Protein AF-A0A7K1K0D9-F1 (afdb_monomer_lite)

Sequence (128 aa):
MAPLPDLNKDTLYLEGQVAAQVATRFKAAATQLEDELRQTVIKYKTNLGIGPYDEGTSWNTAVDQVVRTDAKASVLKVVETCMRRLNEFAAQADNAQKSFNELEDANKERIRKSAQGVDPSKSFPSYQ

Secondary structure (DSSP, 8-state):
-PPPPP--STT----TTHHHHHHHHHHHHHHHIIIIIIHHHHH-----S-TTSHHHHHHHHHHHIIIII-TTT-HHHHHHHHHHHHHHHHHHHHHHHHHHHHHHHHHHHHHHHHHHT--GGGSS----

pLDDT: mean 76.58, std 15.1, range [36.28, 93.25]

Foldseek 3Di:
DDDDPDQDPVPNPPPPCVLLVLLVVLLVVLVCLVPPPLVCLVPDFDQPVPPPDPVRVVVRVVVNCQQPNVCPHHVNNVSVVSSVVSNVSSVVSVVVSVVSVVVVVVVVVVVVVVVVPDDVVPVDDPDD

Structure (mmCIF, N/CA/C/O backbone):
data_AF-A0A7K1K0D9-F1
#
_entry.id   AF-A0A7K1K0D9-F1
#
loop_
_atom_site.group_PDB
_atom_site.id
_atom_site.type_symbol
_atom_site.label_atom_id
_atom_site.label_alt_id
_atom_site.label_comp_id
_atom_site.label_asym_id
_atom_site.label_entity_id
_atom_site.label_seq_id
_atom_site.pdbx_PDB_ins_code
_atom_site.Cartn_x
_atom_site.Cartn_y
_atom_site.Cartn_z
_atom_site.occupancy
_atom_site.B_iso_or_equiv
_atom_site.auth_seq_id
_atom_site.auth_comp_id
_atom_site.auth_asym_id
_atom_site.auth_atom_id
_atom_site.pdbx_PDB_model_num
ATOM 1 N N . MET A 1 1 ? -7.871 16.849 -15.528 1.00 36.41 1 MET A N 1
ATOM 2 C CA . MET A 1 1 ? -7.101 15.597 -15.371 1.00 36.41 1 MET A CA 1
ATOM 3 C C . MET A 1 1 ? -7.142 14.902 -16.724 1.00 36.41 1 MET A C 1
ATOM 5 O O . MET A 1 1 ? -8.237 14.596 -17.174 1.00 36.41 1 MET A O 1
ATOM 9 N N . ALA A 1 2 ? -6.020 14.815 -17.441 1.00 36.28 2 ALA A N 1
ATOM 10 C CA . ALA A 1 2 ? -6.007 14.227 -18.784 1.00 36.28 2 ALA A CA 1
ATOM 11 C C . ALA A 1 2 ? -6.180 12.694 -18.702 1.00 36.28 2 ALA A C 1
ATOM 13 O O . ALA A 1 2 ? -5.640 12.095 -17.763 1.00 36.28 2 ALA A O 1
ATOM 14 N N . PRO A 1 3 ? -6.932 12.067 -19.625 1.00 40.78 3 PRO A N 1
ATOM 15 C CA . PRO A 1 3 ? -7.078 10.615 -19.671 1.00 40.78 3 PRO A CA 1
ATOM 16 C C . PRO A 1 3 ? -5.727 9.957 -19.979 1.00 40.78 3 PRO A C 1
ATOM 18 O O . PRO A 1 3 ? -4.940 10.481 -20.766 1.00 40.78 3 PRO A O 1
ATOM 21 N N . LEU A 1 4 ? -5.442 8.835 -19.313 1.00 48.25 4 LEU A N 1
ATOM 22 C CA . LEU A 1 4 ? -4.260 8.025 -19.611 1.00 48.25 4 LEU A CA 1
ATOM 23 C C . LEU A 1 4 ? -4.445 7.388 -21.000 1.00 48.25 4 LEU A C 1
ATOM 25 O O . LEU A 1 4 ? -5.547 6.911 -21.270 1.00 48.25 4 LEU A O 1
ATOM 29 N N . PRO A 1 5 ? -3.420 7.377 -21.868 1.00 55.00 5 PRO A N 1
ATOM 30 C CA . PRO A 1 5 ? -3.510 6.697 -23.155 1.00 55.00 5 PRO A CA 1
ATOM 31 C C . PRO A 1 5 ? -3.757 5.195 -22.942 1.00 55.00 5 PRO A C 1
ATOM 33 O O . PRO A 1 5 ? -3.143 4.574 -22.070 1.00 55.00 5 PRO A O 1
ATOM 36 N N . ASP A 1 6 ? -4.693 4.635 -23.711 1.00 49.59 6 ASP A N 1
ATOM 37 C CA . ASP A 1 6 ? -5.092 3.228 -23.641 1.00 49.59 6 ASP A CA 1
ATOM 38 C C . ASP A 1 6 ? -3.886 2.296 -23.859 1.00 49.59 6 ASP A C 1
ATOM 40 O O . ASP A 1 6 ? -3.182 2.380 -24.868 1.00 49.59 6 ASP A O 1
ATOM 44 N N . LEU A 1 7 ? -3.655 1.373 -22.916 1.00 48.53 7 LEU A N 1
ATOM 45 C CA . LEU A 1 7 ? -2.643 0.320 -23.042 1.00 48.53 7 LEU A CA 1
ATOM 46 C C . LEU A 1 7 ? -3.073 -0.692 -24.122 1.00 48.53 7 LEU A C 1
ATOM 48 O O . LEU A 1 7 ? -3.868 -1.598 -23.858 1.00 48.53 7 LEU A O 1
ATOM 52 N N . ASN A 1 8 ? -2.523 -0.580 -25.333 1.00 44.62 8 ASN A N 1
ATOM 53 C CA . ASN A 1 8 ? -2.657 -1.607 -26.367 1.00 44.62 8 ASN A CA 1
ATOM 54 C C . ASN A 1 8 ? -1.600 -2.713 -26.177 1.00 44.62 8 ASN A C 1
ATOM 56 O O . ASN A 1 8 ? -0.402 -2.447 -26.115 1.00 44.62 8 ASN A O 1
ATOM 60 N N . LYS A 1 9 ? -2.061 -3.963 -26.102 1.00 43.25 9 LYS A N 1
ATOM 61 C CA . LYS A 1 9 ? -1.278 -5.174 -25.791 1.00 43.25 9 LYS A CA 1
ATOM 62 C C . LYS A 1 9 ? -0.345 -5.587 -26.934 1.00 43.25 9 LYS A C 1
ATOM 64 O O . LYS A 1 9 ? 0.726 -6.123 -26.671 1.00 43.25 9 LYS A O 1
ATOM 69 N N . ASP A 1 10 ? -0.743 -5.308 -28.175 1.00 42.78 10 ASP A N 1
ATOM 70 C CA . ASP A 1 10 ? -0.023 -5.717 -29.393 1.00 42.78 10 ASP A CA 1
ATOM 71 C C . ASP A 1 10 ? 1.037 -4.685 -29.827 1.00 42.78 10 ASP A C 1
ATOM 73 O O . ASP A 1 10 ? 1.908 -4.963 -30.648 1.00 42.78 10 ASP A O 1
ATOM 77 N N . THR A 1 11 ? 0.998 -3.496 -29.221 1.00 44.75 11 THR A N 1
ATOM 78 C CA . THR A 1 11 ? 1.977 -2.412 -29.361 1.00 44.75 11 THR A CA 1
ATOM 79 C C . THR A 1 11 ? 2.298 -1.861 -27.978 1.00 44.75 11 THR A C 1
ATOM 81 O O . THR A 1 11 ? 2.099 -0.673 -27.721 1.00 44.75 11 THR A O 1
ATOM 84 N N . LEU A 1 12 ? 2.742 -2.724 -27.058 1.00 47.41 12 LEU A N 1
ATOM 85 C CA . LEU A 1 12 ? 3.104 -2.323 -25.698 1.00 47.41 12 LEU A CA 1
ATOM 86 C C . LEU A 1 12 ? 4.438 -1.550 -25.707 1.00 47.41 12 LEU A C 1
ATOM 88 O O . LEU A 1 12 ? 5.450 -1.980 -25.159 1.00 47.41 12 LEU A O 1
ATOM 92 N N . TYR A 1 13 ? 4.454 -0.410 -26.390 1.00 49.41 13 TYR A N 1
ATOM 93 C CA . TYR A 1 13 ? 5.475 0.601 -26.218 1.00 49.41 13 TYR A CA 1
ATOM 94 C C . TYR A 1 13 ? 5.105 1.339 -24.934 1.00 49.41 13 TYR A C 1
ATOM 96 O O . TYR A 1 13 ? 4.116 2.070 -24.892 1.00 49.41 13 TYR A O 1
ATOM 104 N N . LEU A 1 14 ? 5.851 1.097 -23.855 1.00 52.94 14 LEU A N 1
ATOM 105 C CA . LEU A 1 14 ? 5.788 1.970 -22.689 1.00 52.94 14 LEU A CA 1
ATOM 106 C C . LEU A 1 14 ? 6.309 3.328 -23.150 1.00 52.94 14 LEU A C 1
ATOM 108 O O . LEU A 1 14 ? 7.508 3.534 -23.312 1.00 52.94 14 LEU A O 1
ATOM 112 N N . GLU A 1 15 ? 5.387 4.234 -23.455 1.00 53.75 15 GLU A N 1
ATOM 113 C CA . GLU A 1 15 ? 5.729 5.576 -23.896 1.00 53.75 15 GLU A CA 1
ATOM 114 C C . GLU A 1 15 ? 6.418 6.312 -22.734 1.00 53.75 15 GLU A C 1
ATOM 116 O O . GLU A 1 15 ? 5.787 6.777 -21.787 1.00 53.75 15 GLU A O 1
ATOM 121 N N . GLY A 1 16 ? 7.750 6.355 -22.748 1.00 62.25 16 GLY A N 1
ATOM 122 C CA . GLY A 1 16 ? 8.538 7.047 -21.730 1.00 62.25 16 GLY A CA 1
ATOM 123 C C . GLY A 1 16 ? 8.368 6.482 -20.310 1.00 62.25 16 GLY A C 1
ATOM 124 O O . GLY A 1 16 ? 8.513 5.286 -20.072 1.00 62.25 16 GLY A O 1
ATOM 125 N N . GLN A 1 17 ? 8.114 7.366 -19.337 1.00 69.56 17 GLN A N 1
ATOM 126 C CA . GLN A 1 17 ? 8.093 7.050 -17.898 1.00 69.56 17 GLN A CA 1
ATOM 127 C C . GLN A 1 17 ? 6.701 6.673 -17.352 1.00 69.56 17 GLN A C 1
ATOM 129 O O . GLN A 1 17 ? 6.409 6.893 -16.175 1.00 69.56 17 GLN A O 1
ATOM 134 N N . VAL A 1 18 ? 5.804 6.145 -18.190 1.00 75.62 18 VAL A N 1
ATOM 135 C CA . VAL A 1 18 ? 4.411 5.853 -17.795 1.00 75.62 18 VAL A CA 1
ATOM 136 C C . VAL A 1 18 ? 4.328 4.837 -16.651 1.00 75.62 18 VAL A C 1
ATOM 138 O O . VAL A 1 18 ? 3.557 5.051 -15.715 1.00 75.62 18 VAL A O 1
ATOM 141 N N . ALA A 1 19 ? 5.143 3.776 -16.651 1.00 74.56 19 ALA A N 1
ATOM 142 C CA . ALA A 1 19 ? 5.132 2.808 -15.551 1.00 74.56 19 ALA A CA 1
ATOM 143 C C . ALA A 1 19 ? 5.680 3.417 -14.247 1.00 74.56 19 ALA A C 1
ATOM 145 O O . ALA A 1 19 ? 5.118 3.173 -13.179 1.00 74.56 19 ALA A O 1
ATOM 146 N N . ALA A 1 20 ? 6.675 4.308 -14.325 1.00 76.50 20 ALA A N 1
ATOM 147 C CA . ALA A 1 20 ? 7.115 5.082 -13.161 1.00 76.50 20 ALA A CA 1
ATOM 148 C C . ALA A 1 20 ? 6.007 6.008 -12.623 1.00 76.50 20 ALA A C 1
ATOM 150 O O . ALA A 1 20 ? 5.796 6.079 -11.414 1.00 76.50 20 ALA A O 1
ATOM 151 N N . GLN A 1 21 ? 5.235 6.668 -13.495 1.00 80.75 21 GLN A N 1
ATOM 152 C CA . GLN A 1 21 ? 4.098 7.495 -13.065 1.00 80.75 21 GLN A CA 1
ATOM 153 C C . GLN A 1 21 ? 3.015 6.666 -12.363 1.00 80.75 21 GLN A C 1
ATOM 155 O O . GLN A 1 21 ? 2.444 7.108 -11.363 1.00 80.75 21 GLN A O 1
ATOM 160 N N . VAL A 1 22 ? 2.733 5.461 -12.863 1.00 79.38 22 VAL A N 1
ATOM 161 C CA . VAL A 1 22 ? 1.809 4.516 -12.220 1.00 79.38 22 VAL A CA 1
ATOM 162 C C . VAL A 1 22 ? 2.331 4.109 -10.840 1.00 79.38 22 VAL A C 1
ATOM 164 O O . VAL A 1 22 ? 1.573 4.159 -9.868 1.00 79.38 22 VAL A O 1
ATOM 167 N N . ALA A 1 23 ? 3.626 3.802 -10.717 1.00 81.81 23 ALA A N 1
ATOM 168 C CA . ALA A 1 23 ? 4.249 3.503 -9.430 1.00 81.81 23 ALA A CA 1
ATOM 169 C C . ALA A 1 23 ? 4.129 4.673 -8.440 1.00 81.81 23 ALA A C 1
ATOM 171 O O . ALA A 1 23 ? 3.746 4.471 -7.285 1.00 81.81 23 ALA A O 1
ATOM 172 N N . THR A 1 24 ? 4.377 5.910 -8.887 1.00 83.25 24 THR A N 1
ATOM 173 C CA . THR A 1 24 ? 4.192 7.121 -8.072 1.00 83.25 24 THR A CA 1
ATOM 174 C C . THR A 1 24 ? 2.752 7.263 -7.585 1.00 83.25 24 THR A C 1
ATOM 176 O O . THR 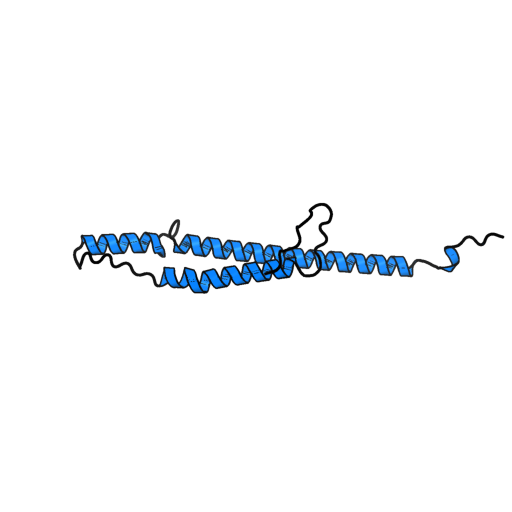A 1 24 ? 2.536 7.560 -6.410 1.00 83.25 24 THR A O 1
ATOM 179 N N . ARG A 1 25 ? 1.757 7.020 -8.447 1.00 84.25 25 ARG A N 1
ATOM 180 C CA . ARG A 1 25 ? 0.338 7.104 -8.063 1.00 84.25 25 ARG A CA 1
ATOM 181 C C . ARG A 1 25 ? -0.047 6.045 -7.036 1.00 84.25 25 ARG A C 1
ATOM 183 O O . ARG A 1 25 ? -0.758 6.368 -6.089 1.00 84.25 25 ARG A O 1
ATOM 190 N N . PHE A 1 26 ? 0.441 4.814 -7.181 1.00 84.88 26 PHE A N 1
ATOM 191 C CA . PHE A 1 26 ? 0.197 3.766 -6.188 1.00 84.88 26 PHE A CA 1
ATOM 192 C C . PHE A 1 26 ? 0.831 4.091 -4.832 1.00 84.88 26 PHE A C 1
ATOM 194 O O . PHE A 1 26 ? 0.173 3.919 -3.807 1.00 84.88 26 PHE A O 1
ATOM 201 N N . LYS A 1 27 ? 2.056 4.634 -4.819 1.00 87.31 27 LYS A N 1
ATOM 202 C CA . LYS A 1 27 ? 2.712 5.107 -3.587 1.00 87.31 27 LYS A CA 1
ATOM 203 C C . LYS A 1 27 ? 1.921 6.236 -2.929 1.00 87.31 27 LYS A C 1
ATOM 205 O O . LYS A 1 27 ? 1.634 6.157 -1.743 1.00 87.31 27 LYS A O 1
ATOM 210 N N . ALA A 1 28 ? 1.504 7.240 -3.703 1.00 86.75 28 ALA A N 1
ATOM 211 C CA . ALA A 1 28 ? 0.702 8.351 -3.191 1.00 86.75 28 ALA A CA 1
ATOM 212 C C . ALA A 1 28 ? -0.636 7.876 -2.599 1.00 86.75 28 ALA A C 1
ATOM 214 O O . ALA A 1 28 ? -1.020 8.314 -1.518 1.00 86.75 28 ALA A O 1
ATOM 215 N N . ALA A 1 29 ? -1.315 6.934 -3.263 1.00 85.19 29 ALA A N 1
ATOM 216 C CA . ALA A 1 29 ? -2.543 6.336 -2.747 1.00 85.19 29 ALA A CA 1
ATOM 217 C C . ALA A 1 29 ? -2.309 5.548 -1.444 1.00 85.19 29 ALA A C 1
ATOM 219 O O . ALA A 1 29 ? -3.130 5.620 -0.531 1.00 85.19 29 ALA A O 1
ATOM 220 N N . ALA A 1 30 ? -1.191 4.820 -1.334 1.00 86.88 30 ALA A N 1
ATOM 221 C CA . ALA A 1 30 ? -0.825 4.116 -0.107 1.00 86.88 30 ALA A CA 1
ATOM 222 C C . ALA A 1 30 ? -0.566 5.092 1.055 1.00 86.88 30 ALA A C 1
ATOM 224 O O . ALA A 1 30 ? -1.066 4.857 2.153 1.00 86.88 30 ALA A O 1
ATOM 225 N N . THR A 1 31 ? 0.135 6.203 0.801 1.00 88.50 31 THR A N 1
ATOM 226 C CA . THR A 1 31 ? 0.355 7.274 1.788 1.00 88.50 31 THR A CA 1
ATOM 227 C C . THR A 1 31 ? -0.956 7.929 2.213 1.00 88.50 31 THR A C 1
ATOM 229 O O . THR A 1 31 ? -1.192 8.101 3.402 1.00 88.50 31 THR A O 1
ATOM 232 N N . GLN A 1 32 ? -1.860 8.227 1.278 1.00 87.75 32 GLN A N 1
ATOM 233 C CA . GLN A 1 32 ? -3.156 8.814 1.626 1.00 87.75 32 GLN A CA 1
ATOM 234 C C . GLN A 1 32 ? -4.000 7.872 2.502 1.00 87.75 32 GLN A C 1
ATOM 236 O O . GLN A 1 32 ? -4.609 8.300 3.481 1.00 87.75 32 GLN A O 1
ATOM 241 N N . LEU A 1 33 ? -4.002 6.570 2.192 1.00 85.06 33 LEU A N 1
ATOM 242 C CA . LEU A 1 33 ? -4.648 5.556 3.033 1.00 85.06 33 LEU A CA 1
ATOM 243 C C . LEU A 1 33 ? -4.032 5.476 4.433 1.00 85.06 33 LEU A C 1
ATOM 245 O O . LEU A 1 33 ? -4.757 5.236 5.401 1.00 85.06 33 LEU A O 1
ATOM 249 N N . GLU A 1 34 ? -2.720 5.674 4.545 1.00 87.69 34 GLU A N 1
ATOM 250 C CA . GLU A 1 34 ? -2.028 5.739 5.828 1.00 87.69 34 GLU A CA 1
ATOM 251 C C . GLU A 1 34 ? -2.454 6.966 6.639 1.00 87.69 34 GLU A C 1
ATOM 253 O O . GLU A 1 34 ? -2.919 6.823 7.774 1.00 87.69 34 GLU A O 1
ATOM 258 N N . ASP A 1 35 ? -2.330 8.152 6.051 1.00 86.56 35 ASP A N 1
ATOM 259 C CA . ASP A 1 35 ? -2.498 9.426 6.748 1.00 86.56 35 ASP A CA 1
ATOM 260 C C . ASP A 1 35 ? -3.957 9.707 7.107 1.00 86.56 35 ASP A C 1
ATOM 262 O O . ASP A 1 35 ? -4.252 10.164 8.215 1.00 86.56 35 ASP A O 1
ATOM 266 N N . GLU A 1 36 ? -4.885 9.407 6.197 1.00 86.69 36 GLU A N 1
ATOM 267 C CA . GLU A 1 36 ? -6.300 9.711 6.396 1.00 86.69 36 GLU A CA 1
ATOM 268 C C . GLU A 1 36 ? -7.012 8.564 7.110 1.00 86.69 36 GLU A C 1
ATOM 270 O O . GLU A 1 36 ? -7.590 8.740 8.188 1.00 86.69 36 GLU A O 1
ATOM 275 N N . LEU A 1 37 ? -6.976 7.366 6.528 1.00 85.81 37 LEU A N 1
ATOM 276 C CA . LEU A 1 37 ? -7.868 6.292 6.951 1.00 85.81 37 LEU A CA 1
ATOM 277 C C . LEU A 1 37 ? -7.286 5.485 8.110 1.00 85.81 37 LEU A C 1
ATOM 279 O O . LEU A 1 37 ? -7.965 5.285 9.120 1.00 85.81 37 LEU A O 1
ATOM 283 N N . ARG A 1 38 ? -6.023 5.057 8.016 1.00 88.81 38 ARG A N 1
ATOM 284 C CA . ARG A 1 38 ? -5.391 4.253 9.071 1.00 88.81 38 ARG A CA 1
ATOM 285 C C . ARG A 1 38 ? -5.292 5.034 10.380 1.00 88.81 38 ARG A C 1
ATOM 287 O O . ARG A 1 38 ? -5.662 4.501 11.427 1.00 88.81 38 ARG A O 1
ATOM 294 N N . GLN A 1 39 ? -4.861 6.296 10.337 1.00 88.50 39 GLN A N 1
ATOM 295 C CA . GLN A 1 39 ? -4.798 7.135 11.541 1.00 88.50 39 GLN A CA 1
ATOM 296 C C . GLN A 1 39 ? -6.177 7.376 12.163 1.00 88.50 39 GLN A C 1
ATOM 298 O O . GLN A 1 39 ? -6.302 7.352 13.390 1.00 88.50 39 GLN A O 1
ATOM 303 N N . THR A 1 40 ? -7.215 7.570 11.347 1.00 87.44 40 THR A N 1
ATOM 304 C CA . THR A 1 40 ? -8.590 7.736 11.842 1.00 87.44 40 THR A CA 1
ATOM 305 C C . THR A 1 40 ? -9.083 6.471 12.539 1.00 87.44 40 THR A C 1
ATOM 307 O O . THR A 1 40 ? -9.587 6.546 13.659 1.00 87.44 40 THR A O 1
ATOM 310 N N . VAL A 1 41 ? -8.876 5.303 11.926 1.00 86.88 41 VAL A N 1
ATOM 311 C CA . VAL A 1 41 ? -9.280 4.008 12.494 1.00 86.88 41 VAL A CA 1
ATOM 312 C C . VAL A 1 41 ? -8.528 3.711 13.794 1.00 86.88 41 VAL A C 1
ATOM 314 O O . VAL A 1 41 ? -9.142 3.281 14.767 1.00 86.88 41 VAL A O 1
ATOM 317 N N . ILE A 1 42 ? -7.224 4.000 13.869 1.00 86.88 42 ILE A N 1
ATOM 318 C CA . ILE A 1 42 ? -6.439 3.832 15.105 1.00 86.88 42 ILE A CA 1
ATOM 319 C C . ILE A 1 42 ? -6.956 4.744 16.221 1.00 86.88 42 ILE A C 1
ATOM 321 O O . ILE A 1 42 ? -7.004 4.333 17.379 1.00 86.88 42 ILE A O 1
ATOM 325 N N . LYS A 1 43 ? -7.348 5.980 15.904 1.00 87.44 43 LYS A N 1
ATOM 326 C CA . LYS A 1 43 ? -7.850 6.946 16.894 1.00 87.44 43 LYS A CA 1
ATOM 327 C C . LYS A 1 43 ? -9.325 6.745 17.243 1.00 87.44 43 LYS A C 1
ATOM 329 O O . LYS A 1 43 ? -9.799 7.385 18.183 1.00 87.44 43 LYS A O 1
ATOM 334 N N . TYR A 1 44 ? -10.034 5.882 16.517 1.00 84.31 44 TYR A N 1
ATOM 335 C CA . TYR A 1 44 ? -11.440 5.605 16.760 1.00 84.31 44 TYR A CA 1
ATOM 336 C C . TYR A 1 44 ? -11.644 5.099 18.190 1.00 84.31 44 TYR A C 1
ATOM 338 O O . TYR A 1 44 ? -10.956 4.189 18.652 1.00 84.31 44 TYR A O 1
ATOM 346 N N . LYS A 1 45 ? -12.589 5.724 18.891 1.00 80.50 45 LYS A N 1
ATOM 347 C CA . LYS A 1 45 ? -13.054 5.306 20.210 1.00 80.50 45 LYS A CA 1
ATOM 348 C C . LYS A 1 45 ? -14.565 5.199 20.161 1.00 80.50 45 LYS A C 1
ATOM 350 O O . LYS A 1 45 ? -15.241 6.179 19.850 1.00 80.50 45 LYS A O 1
ATOM 355 N N . THR A 1 46 ? -15.083 4.030 20.503 1.00 82.50 46 THR A N 1
ATOM 356 C CA . THR A 1 46 ? -16.524 3.827 20.600 1.00 82.50 46 THR A CA 1
ATOM 357 C C . THR A 1 46 ? -17.034 4.358 21.931 1.00 82.50 46 THR A C 1
ATOM 359 O O . THR A 1 46 ? -16.543 3.975 22.992 1.00 82.50 46 THR A O 1
ATOM 362 N N . ASN A 1 47 ? -18.051 5.213 21.873 1.00 83.25 47 ASN A N 1
ATOM 363 C CA . ASN A 1 47 ? -18.912 5.504 23.007 1.00 83.25 47 ASN A CA 1
ATOM 364 C C . ASN A 1 47 ? -20.360 5.548 22.519 1.00 83.25 47 ASN A C 1
ATOM 366 O O . ASN A 1 47 ? -20.793 6.538 21.934 1.00 83.25 47 ASN A O 1
ATOM 370 N N . LEU A 1 48 ? -21.102 4.472 22.760 1.00 82.00 48 LEU A N 1
ATOM 371 C CA . LEU A 1 48 ? -22.500 4.343 22.349 1.00 82.00 48 LEU A CA 1
ATOM 372 C C . LEU A 1 48 ? -23.477 5.142 23.231 1.00 82.00 48 LEU A C 1
ATOM 374 O O . LEU A 1 48 ? -24.681 5.079 23.010 1.00 82.00 48 LEU A O 1
ATOM 378 N N . GLY A 1 49 ? -22.995 5.874 24.243 1.00 79.38 49 GLY A N 1
ATOM 379 C CA . GLY A 1 49 ? -23.852 6.686 25.116 1.00 79.38 49 GLY A CA 1
ATOM 380 C C . GLY A 1 49 ? -24.706 5.870 26.092 1.00 79.38 49 GLY A C 1
ATOM 381 O O . GLY A 1 49 ? -25.570 6.428 26.758 1.00 79.38 49 GLY A O 1
ATOM 382 N N . ILE A 1 50 ? -24.436 4.567 26.220 1.00 77.25 50 ILE A N 1
ATOM 383 C CA . ILE A 1 50 ? -25.177 3.627 27.078 1.00 77.25 50 ILE A CA 1
ATOM 384 C C . ILE A 1 50 ? -24.808 3.810 28.572 1.00 77.25 50 ILE A C 1
ATOM 386 O O . ILE A 1 50 ? -25.319 3.121 29.441 1.00 77.25 50 ILE A O 1
ATOM 390 N N . GLY A 1 51 ? -23.974 4.797 28.916 1.00 69.38 51 GLY A N 1
ATOM 391 C CA . GLY A 1 51 ? -23.541 5.042 30.295 1.00 69.38 51 GLY A CA 1
ATOM 392 C C . GLY A 1 51 ? -22.561 3.975 30.811 1.00 69.38 51 GLY A C 1
ATOM 393 O O . GLY A 1 51 ? -22.111 3.125 30.043 1.00 69.38 51 GLY A O 1
ATOM 394 N N . PRO A 1 52 ? -22.185 4.022 32.102 1.00 74.38 52 PRO A N 1
ATOM 395 C CA . PRO A 1 52 ? -21.169 3.142 32.686 1.00 74.38 52 PRO A CA 1
ATOM 396 C C . PRO A 1 52 ? -21.691 1.739 33.043 1.00 74.38 52 PRO A C 1
ATOM 398 O O . PRO A 1 52 ? -21.017 1.013 33.766 1.00 74.38 52 PRO A O 1
ATOM 401 N N . TYR A 1 53 ? -22.887 1.357 32.585 1.00 80.19 53 TYR A N 1
ATOM 402 C CA . TYR A 1 53 ? -23.424 0.019 32.830 1.00 80.19 53 TYR A CA 1
ATOM 403 C C . TYR A 1 53 ? -22.571 -1.049 32.126 1.00 80.19 53 TYR A C 1
ATOM 405 O O . TYR A 1 53 ? -21.990 -0.794 31.064 1.00 80.19 53 TYR A O 1
ATOM 413 N N . ASP A 1 54 ? -22.522 -2.256 32.694 1.00 81.75 54 ASP A N 1
ATOM 414 C CA . ASP A 1 54 ? -21.726 -3.379 32.170 1.00 81.75 54 ASP A CA 1
ATOM 415 C C . ASP A 1 54 ? -22.047 -3.681 30.699 1.00 81.75 54 ASP A C 1
ATOM 417 O O . ASP A 1 54 ? -21.149 -3.918 29.889 1.00 81.75 54 ASP A O 1
ATOM 421 N N . GLU A 1 55 ? -23.323 -3.580 30.322 1.00 82.75 55 GLU A N 1
ATOM 422 C CA . GLU A 1 55 ? -23.791 -3.736 28.943 1.00 82.75 55 GLU A CA 1
ATOM 423 C C . GLU A 1 55 ? -23.197 -2.672 28.009 1.00 82.75 55 GLU A C 1
ATOM 425 O O . GLU A 1 55 ? -22.727 -2.993 26.919 1.00 82.75 55 GLU A O 1
ATOM 430 N N . GLY A 1 56 ? -23.149 -1.408 28.440 1.00 83.00 56 GLY A N 1
ATOM 431 C CA . GLY A 1 56 ? -22.560 -0.318 27.661 1.00 83.00 56 GLY A CA 1
ATOM 432 C C . GLY A 1 56 ? -21.057 -0.493 27.454 1.00 83.00 56 GLY A C 1
ATOM 433 O O . GLY A 1 56 ? -20.546 -0.273 26.353 1.00 83.00 56 GLY A O 1
ATOM 434 N N . THR A 1 57 ? -20.352 -0.950 28.489 1.00 85.31 57 THR A N 1
ATOM 435 C CA . THR A 1 57 ? -18.921 -1.277 28.404 1.00 85.31 57 THR A CA 1
ATOM 436 C C . THR A 1 57 ? -18.682 -2.439 27.440 1.00 85.31 57 THR A C 1
ATOM 438 O O . THR A 1 57 ? -17.855 -2.318 26.536 1.00 85.31 57 THR A O 1
ATOM 441 N N . SER A 1 58 ? -19.461 -3.516 27.570 1.00 88.69 58 SER A N 1
ATOM 442 C CA . SER A 1 58 ? -19.442 -4.691 26.688 1.00 88.69 58 SER A CA 1
ATOM 443 C C . SER A 1 58 ? -19.605 -4.312 25.211 1.00 88.69 58 SER A C 1
ATOM 445 O O . SER A 1 58 ? -18.764 -4.668 24.379 1.00 88.69 58 SER A O 1
ATOM 447 N N . TRP A 1 59 ? -20.627 -3.517 24.880 1.00 88.56 59 TRP A N 1
ATOM 448 C CA . TRP A 1 59 ? -20.869 -3.097 23.500 1.00 88.56 59 TRP A CA 1
ATOM 449 C C . TRP A 1 59 ? -19.766 -2.186 22.957 1.00 88.56 59 TRP A C 1
ATOM 451 O O . TRP A 1 59 ? -19.318 -2.380 21.825 1.00 88.56 59 TRP A O 1
ATOM 461 N N . ASN A 1 60 ? -19.273 -1.231 23.752 1.00 88.19 60 ASN A N 1
ATOM 462 C CA . ASN A 1 60 ? -18.150 -0.384 23.342 1.00 88.19 60 ASN A CA 1
ATOM 463 C C . ASN A 1 60 ? -16.891 -1.218 23.047 1.00 88.19 60 ASN A C 1
ATOM 465 O O . ASN A 1 60 ? -16.217 -0.971 22.044 1.00 88.19 60 ASN A O 1
ATOM 469 N N . THR A 1 61 ? -16.604 -2.232 23.873 1.00 88.44 61 THR A N 1
ATOM 470 C CA . THR A 1 61 ? -15.499 -3.178 23.655 1.00 88.44 61 THR A CA 1
ATOM 471 C C . THR A 1 61 ? -15.696 -4.006 22.388 1.00 88.44 61 THR A C 1
ATOM 473 O O . THR A 1 61 ? -14.757 -4.133 21.604 1.00 88.44 61 THR A O 1
ATOM 476 N N . ALA A 1 62 ? -16.898 -4.536 22.146 1.00 88.38 62 ALA A N 1
ATOM 477 C CA . ALA A 1 62 ? -17.185 -5.325 20.949 1.00 88.38 62 ALA A CA 1
ATOM 478 C C . ALA A 1 62 ? -16.983 -4.509 19.660 1.00 88.38 62 ALA A C 1
ATOM 480 O O . ALA A 1 62 ? -16.380 -4.991 18.701 1.00 88.38 62 ALA A O 1
ATOM 481 N N . VAL A 1 63 ? -17.420 -3.246 19.644 1.00 88.38 63 VAL A N 1
ATOM 482 C CA . VAL A 1 63 ? -17.203 -2.363 18.487 1.00 88.38 63 VAL A CA 1
ATOM 483 C C . VAL A 1 63 ? -15.720 -2.029 18.316 1.00 88.38 63 VAL A C 1
ATOM 485 O O . VAL A 1 63 ? -15.218 -2.092 17.195 1.00 88.38 63 VAL A O 1
ATOM 488 N N . ASP A 1 64 ? -14.987 -1.729 19.395 1.00 88.25 64 ASP A N 1
ATOM 489 C CA . ASP A 1 64 ? -13.535 -1.492 19.300 1.00 88.25 64 ASP A CA 1
ATOM 490 C C . ASP A 1 64 ? -12.796 -2.717 18.731 1.00 88.25 64 ASP A C 1
ATOM 492 O O . ASP A 1 64 ? -11.903 -2.580 17.891 1.00 88.25 64 ASP A O 1
ATOM 496 N N . GLN A 1 65 ? -13.221 -3.928 19.107 1.00 87.00 65 GLN A N 1
ATOM 497 C CA . GLN A 1 65 ? -12.672 -5.162 18.551 1.00 87.00 65 GLN A CA 1
ATOM 498 C C . GLN A 1 65 ? -12.883 -5.269 17.038 1.00 87.00 65 GLN A C 1
ATOM 500 O O . GLN A 1 65 ? -11.918 -5.514 16.315 1.00 87.00 65 GLN A O 1
ATOM 505 N N . VAL A 1 66 ? -14.099 -5.025 16.543 1.00 88.00 66 VAL A N 1
ATOM 506 C CA . VAL A 1 66 ? -14.401 -5.083 15.100 1.00 88.00 66 VAL A CA 1
ATOM 507 C C . VAL A 1 66 ? -13.684 -3.974 14.321 1.00 88.00 66 VAL A C 1
ATOM 509 O O . VAL A 1 66 ? -13.281 -4.174 13.176 1.00 88.00 66 VAL A O 1
ATOM 512 N N . VAL A 1 67 ? -13.481 -2.799 14.915 1.00 88.19 67 VAL A N 1
ATOM 513 C CA . VAL A 1 67 ? -12.845 -1.680 14.204 1.00 88.19 67 VAL A CA 1
ATOM 514 C C . VAL A 1 67 ? -11.318 -1.809 14.186 1.00 88.19 67 VAL A C 1
ATOM 516 O O . VAL A 1 67 ? -10.701 -1.565 13.146 1.00 88.19 67 VAL A O 1
ATOM 519 N N . ARG A 1 68 ? -10.695 -2.225 15.294 1.00 87.44 68 ARG A N 1
ATOM 520 C CA . ARG A 1 68 ? -9.233 -2.138 15.480 1.00 87.44 68 ARG A CA 1
ATOM 521 C C . ARG A 1 68 ? -8.544 -3.454 15.817 1.00 87.44 68 ARG A C 1
ATOM 523 O O . ARG A 1 68 ? -7.433 -3.684 15.348 1.00 87.44 68 ARG A O 1
ATOM 530 N N . THR A 1 69 ? -9.146 -4.269 16.675 1.00 80.50 69 THR A N 1
ATOM 531 C CA . THR A 1 69 ? -8.383 -5.277 17.435 1.00 80.50 69 THR A CA 1
ATOM 532 C C . THR A 1 69 ? -8.470 -6.680 16.834 1.00 80.50 69 THR A C 1
ATOM 534 O O . THR A 1 69 ? -7.561 -7.486 17.030 1.00 80.50 69 THR A O 1
ATOM 537 N N . ASP A 1 70 ? -9.517 -6.986 16.063 1.00 81.25 70 ASP A N 1
ATOM 538 C CA . ASP A 1 70 ? -9.624 -8.262 15.356 1.00 81.25 70 ASP A CA 1
ATOM 539 C C . ASP A 1 70 ? -8.532 -8.370 14.276 1.00 81.25 70 ASP A C 1
ATOM 541 O O . ASP A 1 70 ? -8.577 -7.739 13.215 1.00 81.25 70 ASP A O 1
ATOM 545 N N . ALA A 1 71 ? -7.534 -9.210 14.546 1.00 71.50 71 ALA A N 1
ATOM 546 C CA . ALA A 1 71 ? -6.367 -9.392 13.690 1.00 71.50 71 ALA A CA 1
ATOM 547 C C . ALA A 1 71 ? -6.678 -10.021 12.318 1.00 71.50 71 ALA A C 1
ATOM 549 O O . ALA A 1 71 ? -5.820 -9.979 11.427 1.00 71.50 71 ALA A O 1
ATOM 550 N N . LYS A 1 72 ? -7.861 -10.626 12.140 1.00 77.94 72 LYS A N 1
ATOM 551 C CA . LYS A 1 72 ? -8.262 -11.305 10.899 1.00 77.94 72 LYS A CA 1
ATOM 552 C C . LYS A 1 72 ? -9.220 -10.475 10.056 1.00 77.94 72 LYS A C 1
ATOM 554 O O . LYS A 1 72 ? -9.117 -10.533 8.832 1.00 77.94 72 LYS A O 1
ATOM 559 N N . ALA A 1 73 ? -10.129 -9.736 10.687 1.00 78.25 73 ALA A N 1
ATOM 560 C CA . ALA A 1 73 ? -11.244 -9.106 9.979 1.00 78.25 73 ALA A CA 1
ATOM 561 C C . ALA A 1 73 ? -11.535 -7.656 10.388 1.00 78.25 73 ALA A C 1
ATOM 563 O O . ALA A 1 73 ? -12.513 -7.090 9.900 1.00 78.25 73 ALA A O 1
ATOM 564 N N . SER A 1 74 ? -10.714 -7.034 11.241 1.00 88.38 74 SER A N 1
ATOM 565 C CA . SER A 1 74 ? -10.971 -5.643 11.618 1.00 88.38 74 SER A CA 1
ATOM 566 C C . SER A 1 74 ? -10.873 -4.685 10.435 1.00 88.38 74 SER A C 1
ATOM 568 O O . SER A 1 74 ? -10.139 -4.919 9.467 1.00 88.38 74 SER A O 1
ATOM 570 N N . VAL A 1 75 ? -11.566 -3.550 10.548 1.00 88.69 75 VAL A N 1
ATOM 571 C CA . VAL A 1 75 ? -11.444 -2.442 9.588 1.00 88.69 75 VAL A CA 1
ATOM 572 C C . VAL A 1 75 ? -9.977 -2.039 9.430 1.00 88.69 75 VAL A C 1
ATOM 574 O O . VAL A 1 75 ? -9.495 -1.905 8.305 1.00 88.69 75 VAL A O 1
ATOM 577 N N . LEU A 1 76 ? -9.236 -1.937 10.539 1.00 89.69 76 LEU A N 1
ATOM 578 C CA . LEU A 1 76 ? -7.800 -1.657 10.513 1.00 89.69 76 LEU A CA 1
ATOM 579 C C . LEU A 1 76 ? -7.034 -2.676 9.661 1.00 89.69 76 LEU A C 1
ATOM 581 O O . LEU A 1 76 ? -6.223 -2.291 8.817 1.00 89.69 76 LEU A O 1
ATOM 585 N N . LYS A 1 77 ? -7.328 -3.970 9.819 1.00 90.00 77 LYS A N 1
ATOM 586 C CA . LYS A 1 77 ? -6.649 -5.022 9.059 1.00 90.00 77 LYS A CA 1
ATOM 587 C C . LYS A 1 77 ? -6.919 -4.942 7.558 1.00 90.00 77 LYS A C 1
ATOM 589 O O . LYS A 1 77 ? -6.020 -5.200 6.748 1.00 90.00 77 LYS A O 1
ATOM 594 N N . VAL A 1 78 ? -8.145 -4.589 7.177 1.00 91.12 78 VAL A N 1
ATOM 595 C CA . VAL A 1 78 ? -8.519 -4.378 5.772 1.00 91.12 78 VAL A CA 1
ATOM 596 C C . VAL A 1 78 ? -7.730 -3.208 5.184 1.00 91.12 78 VAL A C 1
ATOM 598 O O . VAL A 1 78 ? -7.140 -3.358 4.113 1.00 91.12 78 VAL A O 1
ATOM 601 N N . VAL A 1 79 ? -7.637 -2.086 5.906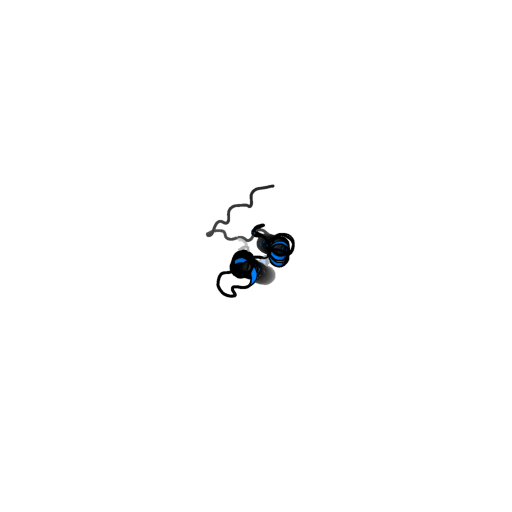 1.00 90.31 79 VAL A N 1
ATOM 602 C CA . VAL A 1 79 ? -6.849 -0.912 5.487 1.00 90.31 79 VAL A CA 1
ATOM 603 C C . VAL A 1 79 ? -5.379 -1.279 5.287 1.00 90.31 79 VAL A C 1
ATOM 605 O O . VAL A 1 79 ? -4.821 -1.015 4.222 1.00 90.31 79 VAL A O 1
ATOM 608 N N . GLU A 1 80 ? -4.770 -1.974 6.250 1.00 90.31 80 GLU A N 1
ATOM 609 C CA . GLU A 1 80 ? -3.379 -2.436 6.145 1.00 90.31 80 GLU A CA 1
ATOM 610 C C . GLU A 1 80 ? -3.165 -3.379 4.952 1.00 90.31 80 GLU A C 1
ATOM 612 O O . GLU A 1 80 ? -2.142 -3.318 4.265 1.00 90.31 80 GLU A O 1
ATOM 617 N N . THR A 1 81 ? -4.146 -4.235 4.658 1.00 91.69 81 THR A N 1
ATOM 618 C CA . THR A 1 81 ? -4.093 -5.140 3.503 1.00 91.69 81 THR A CA 1
ATOM 619 C C . THR A 1 81 ? -4.146 -4.376 2.182 1.00 91.69 81 THR A C 1
ATOM 621 O O . THR A 1 81 ? -3.387 -4.696 1.264 1.00 91.69 81 THR A O 1
ATOM 624 N N . CYS A 1 82 ? -5.007 -3.363 2.079 1.00 90.00 82 CYS A N 1
ATOM 625 C CA . CYS A 1 82 ? -5.083 -2.498 0.905 1.00 90.00 82 CYS A CA 1
ATOM 626 C C . CYS A 1 82 ? -3.779 -1.719 0.696 1.00 90.00 82 CYS A C 1
ATOM 628 O O . CYS A 1 82 ? -3.239 -1.735 -0.410 1.00 90.00 82 CYS A O 1
ATOM 630 N N . MET A 1 83 ? -3.226 -1.120 1.756 1.00 91.50 83 MET A N 1
ATOM 631 C CA . MET A 1 83 ? -1.939 -0.416 1.699 1.00 91.50 83 MET A CA 1
ATOM 632 C C . MET A 1 83 ? -0.812 -1.326 1.200 1.00 91.50 83 MET A C 1
ATOM 634 O O . MET A 1 83 ? -0.060 -0.950 0.300 1.00 91.50 83 MET A O 1
ATOM 638 N N . ARG A 1 84 ? -0.723 -2.554 1.728 1.00 92.62 84 ARG A N 1
ATOM 639 C CA . ARG A 1 84 ? 0.272 -3.537 1.277 1.00 92.62 84 ARG A CA 1
ATOM 640 C C . ARG A 1 84 ? 0.151 -3.824 -0.220 1.00 92.62 84 ARG A C 1
ATOM 642 O O . ARG A 1 84 ? 1.156 -3.779 -0.921 1.00 92.62 84 ARG A O 1
ATOM 649 N N . ARG A 1 85 ? -1.064 -4.080 -0.717 1.00 93.25 85 ARG A N 1
ATOM 650 C CA . ARG A 1 85 ? -1.298 -4.361 -2.145 1.00 93.25 85 ARG A CA 1
ATOM 651 C C . ARG A 1 85 ? -0.920 -3.183 -3.041 1.00 93.25 85 ARG A C 1
ATOM 653 O O . ARG A 1 85 ? -0.332 -3.391 -4.095 1.00 93.25 85 ARG A O 1
ATOM 660 N N . LEU A 1 86 ? -1.219 -1.952 -2.624 1.00 90.19 86 LEU A N 1
ATOM 661 C CA . LEU A 1 86 ? -0.825 -0.757 -3.377 1.00 90.19 86 LEU A CA 1
ATOM 662 C C . LEU A 1 86 ? 0.698 -0.630 -3.473 1.00 90.19 86 LEU A C 1
ATOM 664 O O . LEU A 1 86 ? 1.222 -0.370 -4.553 1.00 90.19 86 LEU A O 1
ATOM 668 N N . ASN A 1 87 ? 1.413 -0.890 -2.379 1.00 89.81 87 ASN A N 1
ATOM 669 C CA . ASN A 1 87 ? 2.875 -0.905 -2.388 1.00 89.81 87 ASN A CA 1
ATOM 670 C C . ASN A 1 87 ? 3.445 -2.033 -3.265 1.00 89.81 87 ASN A C 1
ATOM 672 O O . ASN A 1 87 ? 4.422 -1.815 -3.980 1.00 89.81 87 ASN A O 1
ATOM 676 N N . GLU A 1 88 ? 2.821 -3.214 -3.270 1.00 92.94 88 GLU A N 1
ATOM 677 C CA . GLU A 1 88 ? 3.187 -4.316 -4.172 1.00 92.94 88 GLU A CA 1
ATOM 678 C C . GLU A 1 88 ? 3.011 -3.921 -5.647 1.00 92.94 88 GLU A C 1
ATOM 680 O O . GLU A 1 88 ? 3.917 -4.140 -6.452 1.00 92.94 88 GLU A O 1
ATOM 685 N N . PHE A 1 89 ? 1.894 -3.283 -6.005 1.00 87.56 89 PHE A N 1
ATOM 686 C CA . PHE A 1 89 ? 1.669 -2.793 -7.369 1.00 87.56 89 PHE A CA 1
ATOM 687 C C . PHE A 1 89 ? 2.642 -1.683 -7.762 1.00 87.56 89 PHE A C 1
ATOM 689 O O . PHE A 1 89 ? 3.126 -1.672 -8.895 1.00 87.56 89 PHE A O 1
ATOM 696 N N . ALA A 1 90 ? 2.991 -0.789 -6.833 1.00 87.31 90 ALA A N 1
ATOM 697 C CA . ALA A 1 90 ? 4.021 0.212 -7.077 1.00 87.31 90 ALA A CA 1
ATOM 698 C C . ALA A 1 90 ? 5.380 -0.432 -7.388 1.00 87.31 90 ALA A C 1
ATOM 700 O O . ALA A 1 90 ? 6.029 -0.050 -8.358 1.00 87.31 90 ALA A O 1
ATOM 701 N N . ALA A 1 91 ? 5.783 -1.441 -6.610 1.00 87.88 91 ALA A N 1
ATOM 702 C CA . ALA A 1 91 ? 7.036 -2.159 -6.830 1.00 87.88 91 ALA A CA 1
ATOM 703 C C . ALA A 1 91 ? 7.050 -2.908 -8.173 1.00 87.88 91 ALA A C 1
ATOM 705 O O . ALA A 1 91 ? 8.059 -2.912 -8.877 1.00 87.88 91 ALA A O 1
ATOM 706 N N . GLN A 1 92 ? 5.926 -3.515 -8.561 1.00 88.50 92 GLN A N 1
ATOM 707 C CA . GLN A 1 92 ? 5.793 -4.163 -9.869 1.00 88.50 92 GLN A CA 1
ATOM 708 C C . GLN A 1 92 ? 5.912 -3.157 -11.019 1.00 88.50 92 GLN A C 1
ATOM 710 O O . GLN A 1 92 ? 6.603 -3.436 -11.998 1.00 88.50 92 GLN A O 1
ATOM 715 N N . ALA A 1 93 ? 5.287 -1.986 -10.891 1.00 81.38 93 ALA A N 1
ATOM 716 C CA . ALA A 1 93 ? 5.364 -0.929 -11.893 1.00 81.38 93 ALA A CA 1
ATOM 717 C C . ALA A 1 93 ? 6.788 -0.347 -12.018 1.00 81.38 93 ALA A C 1
ATOM 719 O O . ALA A 1 93 ? 7.279 -0.184 -13.136 1.00 81.38 93 ALA A O 1
ATOM 720 N N . ASP A 1 94 ? 7.488 -0.129 -10.898 1.00 86.25 94 ASP A N 1
ATOM 721 C CA . ASP A 1 94 ? 8.902 0.281 -10.899 1.00 86.25 94 ASP A CA 1
ATOM 722 C C . ASP A 1 94 ? 9.788 -0.761 -11.603 1.00 86.25 94 ASP A C 1
ATOM 724 O O . ASP A 1 94 ? 10.609 -0.417 -12.458 1.00 86.25 94 ASP A O 1
ATOM 728 N N . ASN A 1 95 ? 9.598 -2.048 -11.288 1.00 87.94 95 ASN A N 1
ATOM 729 C CA . ASN A 1 95 ? 10.346 -3.136 -11.918 1.00 87.94 95 ASN A CA 1
ATOM 730 C C . ASN A 1 95 ? 10.080 -3.217 -13.425 1.00 87.94 95 ASN A C 1
ATOM 7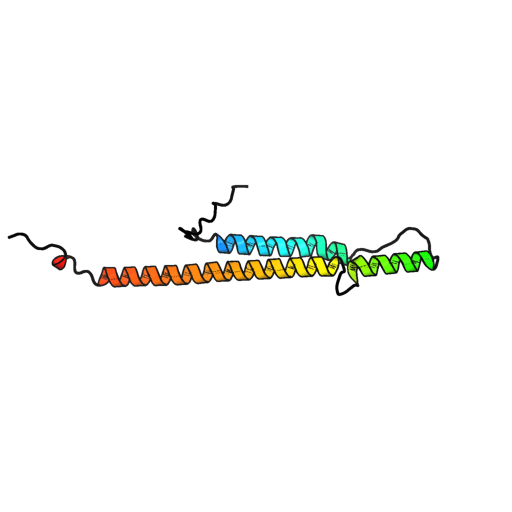32 O O . ASN A 1 95 ? 11.020 -3.375 -14.200 1.00 87.94 95 ASN A O 1
ATOM 736 N N . ALA A 1 96 ? 8.825 -3.055 -13.852 1.00 82.56 96 ALA A N 1
ATOM 737 C CA . ALA A 1 96 ? 8.466 -3.045 -15.267 1.00 82.56 96 ALA A CA 1
ATOM 738 C C . ALA A 1 96 ? 9.142 -1.888 -16.020 1.00 82.56 96 ALA A C 1
ATOM 740 O O . ALA A 1 96 ? 9.708 -2.108 -17.091 1.00 82.56 96 ALA A O 1
ATOM 741 N N . GLN A 1 97 ? 9.153 -0.677 -15.444 1.00 82.44 97 GLN A N 1
ATOM 742 C CA . GLN A 1 97 ? 9.858 0.461 -16.041 1.00 82.44 97 GLN A CA 1
ATOM 743 C C . GLN A 1 97 ? 11.362 0.192 -16.151 1.00 82.44 97 GLN A C 1
ATOM 745 O O . GLN A 1 97 ? 11.969 0.485 -17.180 1.00 82.44 97 GLN A O 1
ATOM 750 N N . LYS A 1 98 ? 11.969 -0.374 -15.103 1.00 86.12 98 LYS A N 1
ATOM 751 C CA . LYS A 1 98 ? 13.397 -0.701 -15.103 1.00 86.12 98 LYS A CA 1
ATOM 752 C C . LYS A 1 98 ? 13.740 -1.706 -16.204 1.00 86.12 98 LYS A C 1
ATOM 754 O O . LYS A 1 98 ? 14.646 -1.444 -16.990 1.00 86.12 98 LYS A O 1
ATOM 759 N N . SER A 1 99 ? 12.996 -2.808 -16.298 1.00 82.94 99 SER A N 1
ATOM 760 C CA . SER A 1 99 ? 13.209 -3.820 -17.338 1.00 82.94 99 SER A CA 1
ATOM 761 C C . SER A 1 99 ? 12.991 -3.265 -18.746 1.00 82.94 99 SER A C 1
ATOM 763 O O . SER A 1 99 ? 13.715 -3.637 -19.667 1.00 82.94 99 SER A O 1
ATOM 765 N N . PHE A 1 100 ? 12.031 -2.352 -18.919 1.00 82.88 100 PHE A N 1
ATOM 766 C CA . PHE A 1 100 ? 11.832 -1.667 -20.194 1.00 82.88 100 PHE A CA 1
ATOM 767 C C . PHE A 1 100 ? 13.045 -0.809 -20.576 1.00 82.88 100 PHE A C 1
ATOM 769 O O . PHE A 1 100 ? 13.547 -0.937 -21.691 1.00 82.88 100 PHE A O 1
ATOM 776 N N . ASN A 1 101 ? 13.563 -0.000 -19.646 1.00 83.25 101 ASN A N 1
ATOM 777 C CA . ASN A 1 101 ? 14.741 0.837 -19.890 1.00 83.25 101 ASN A CA 1
ATOM 778 C C . ASN A 1 101 ? 15.975 -0.009 -20.254 1.00 83.25 101 ASN A C 1
ATOM 780 O O . ASN A 1 101 ? 16.680 0.306 -21.208 1.00 83.25 101 ASN A O 1
ATOM 784 N N . GLU A 1 102 ? 16.208 -1.116 -19.540 1.00 85.19 102 GLU A N 1
ATOM 785 C CA . GLU A 1 102 ? 17.315 -2.043 -19.823 1.00 85.19 102 GLU A CA 1
ATOM 786 C C . GLU A 1 102 ? 17.211 -2.652 -21.232 1.00 85.19 102 GLU A C 1
ATOM 788 O O . GLU A 1 102 ? 18.209 -2.747 -21.953 1.00 85.19 102 GLU A O 1
ATOM 793 N N . LEU A 1 103 ? 16.000 -3.035 -21.651 1.00 83.62 103 LEU A N 1
ATOM 794 C CA . LEU A 1 103 ? 15.748 -3.555 -22.994 1.00 83.62 103 LEU A CA 1
ATOM 795 C C . LEU A 1 103 ? 15.972 -2.483 -24.068 1.00 83.62 103 LEU A C 1
ATOM 797 O O . LEU A 1 103 ? 16.551 -2.769 -25.121 1.00 83.62 103 LEU A O 1
ATOM 801 N N . GLU A 1 104 ? 15.521 -1.254 -23.816 1.00 81.62 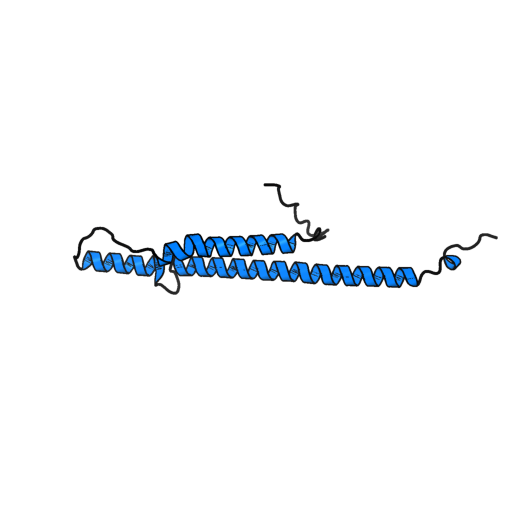104 GLU A N 1
ATOM 802 C CA . GLU A 1 104 ? 15.692 -0.131 -24.736 1.00 81.62 104 GLU A CA 1
ATOM 803 C C . GLU A 1 104 ? 17.177 0.211 -24.925 1.00 81.62 104 GLU A C 1
ATOM 805 O O . GLU A 1 104 ? 17.638 0.360 -26.060 1.00 81.62 104 GLU A O 1
ATOM 810 N N . ASP A 1 105 ? 17.948 0.257 -23.838 1.00 82.81 105 ASP A N 1
ATOM 811 C CA . ASP A 1 105 ? 19.389 0.512 -23.876 1.00 82.81 105 ASP A CA 1
ATOM 812 C C . ASP A 1 105 ? 20.145 -0.605 -24.608 1.00 82.81 105 ASP A C 1
ATOM 814 O O . ASP A 1 105 ? 20.990 -0.328 -25.468 1.00 82.81 105 ASP A O 1
ATOM 818 N N . ALA A 1 106 ? 19.792 -1.870 -24.356 1.00 81.50 106 ALA A N 1
ATOM 819 C CA . ALA A 1 106 ? 20.356 -3.005 -25.082 1.00 81.50 106 ALA A CA 1
ATOM 820 C C . ALA A 1 106 ? 20.046 -2.937 -26.589 1.00 81.50 106 ALA A C 1
ATOM 822 O O . ALA A 1 106 ? 20.921 -3.200 -27.420 1.00 81.50 106 ALA A O 1
ATOM 823 N N . ASN A 1 107 ? 18.825 -2.549 -26.963 1.00 78.12 107 ASN A N 1
ATOM 824 C CA . ASN A 1 107 ? 18.441 -2.377 -28.364 1.00 78.12 107 ASN A CA 1
ATOM 825 C C . ASN A 1 107 ? 19.189 -1.214 -29.026 1.00 78.12 107 ASN A C 1
ATOM 827 O O . ASN A 1 107 ? 19.704 -1.385 -30.134 1.00 78.12 107 ASN A O 1
ATOM 831 N N . LYS A 1 108 ? 19.324 -0.066 -28.349 1.00 81.88 108 LYS A N 1
ATOM 832 C CA . LYS A 1 108 ? 20.125 1.074 -28.833 1.00 81.88 108 LYS A CA 1
ATOM 833 C C . LYS A 1 108 ? 21.572 0.669 -29.087 1.00 81.88 108 LYS A C 1
ATOM 835 O O . LYS A 1 108 ? 22.131 1.014 -30.129 1.00 81.88 108 LYS A O 1
ATOM 840 N N .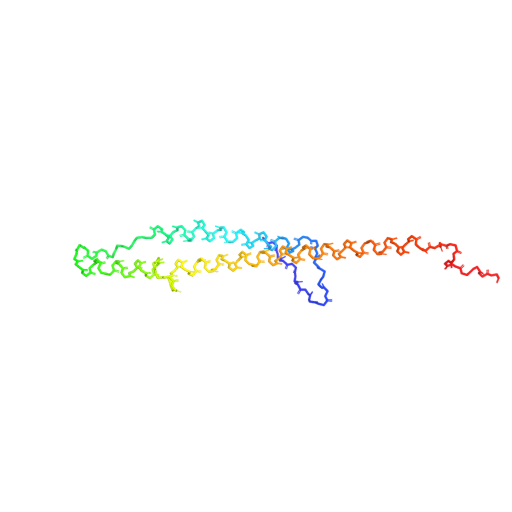 GLU A 1 109 ? 22.166 -0.098 -28.178 1.00 81.06 109 GLU A N 1
ATOM 841 C CA . GLU A 1 109 ? 23.543 -0.569 -28.320 1.00 81.06 109 GLU A CA 1
ATOM 842 C C . GLU A 1 109 ? 23.702 -1.562 -29.481 1.00 81.06 109 GLU A C 1
ATOM 844 O O . GLU A 1 109 ? 24.645 -1.460 -30.269 1.00 81.06 109 GLU A O 1
ATOM 849 N N . ARG A 1 110 ? 22.748 -2.485 -29.659 1.00 75.56 110 ARG A N 1
ATOM 850 C CA . ARG A 1 110 ? 22.725 -3.396 -30.817 1.00 75.56 110 ARG A CA 1
ATOM 851 C C . ARG A 1 110 ? 22.621 -2.638 -32.138 1.00 75.56 110 ARG A C 1
ATOM 853 O O . ARG A 1 110 ? 23.353 -2.961 -33.074 1.00 75.56 110 ARG A O 1
ATOM 860 N N . ILE A 1 111 ? 21.761 -1.621 -32.205 1.00 78.81 111 ILE A N 1
ATOM 861 C CA . ILE A 1 111 ? 21.609 -0.774 -33.394 1.00 78.81 111 ILE A CA 1
ATOM 862 C C . ILE A 1 111 ? 22.912 -0.022 -33.679 1.00 78.81 111 ILE A C 1
ATOM 864 O O . ILE A 1 111 ? 23.404 -0.094 -34.804 1.00 78.81 111 ILE A O 1
ATOM 868 N N . ARG A 1 112 ? 23.530 0.617 -32.675 1.00 77.44 112 ARG A N 1
ATOM 869 C CA . ARG A 1 112 ? 24.833 1.294 -32.835 1.00 77.44 112 ARG A CA 1
ATOM 870 C C . ARG A 1 112 ? 25.908 0.360 -33.380 1.00 77.44 112 ARG A C 1
ATOM 872 O O . ARG A 1 112 ? 26.582 0.720 -34.342 1.00 77.44 112 ARG A O 1
ATOM 879 N N . LYS A 1 113 ? 26.035 -0.846 -32.819 1.00 77.19 113 LYS A N 1
ATOM 880 C CA . LYS A 1 113 ? 26.993 -1.855 -33.297 1.00 77.19 113 LYS A CA 1
ATOM 881 C C . LYS A 1 113 ? 26.712 -2.285 -34.733 1.00 77.19 113 LYS A C 1
ATOM 883 O O . LYS A 1 113 ? 27.643 -2.394 -35.523 1.00 77.19 113 LYS A O 1
ATOM 888 N N . SER A 1 114 ? 25.442 -2.489 -35.089 1.00 72.69 114 SER A N 1
ATOM 889 C CA . SER A 1 114 ? 25.073 -2.816 -36.471 1.00 72.69 114 SER A CA 1
ATOM 890 C C . SER A 1 114 ? 25.394 -1.674 -37.437 1.00 72.69 114 SER A C 1
ATOM 892 O O . SER A 1 114 ? 25.948 -1.933 -38.495 1.00 72.69 114 SER A O 1
ATOM 894 N N . ALA A 1 115 ? 25.158 -0.419 -37.045 1.00 67.69 115 ALA A N 1
ATOM 895 C CA . ALA A 1 115 ? 25.458 0.757 -37.858 1.00 67.69 115 ALA A CA 1
ATOM 896 C C . ALA A 1 115 ? 26.969 0.988 -38.046 1.00 67.69 115 ALA A C 1
ATOM 898 O O . ALA A 1 115 ? 27.386 1.442 -39.105 1.00 67.69 115 ALA A O 1
ATOM 899 N N . GLN A 1 116 ? 27.799 0.635 -37.059 1.00 62.12 116 GLN A N 1
ATOM 900 C CA . GLN A 1 116 ? 29.264 0.700 -37.165 1.00 62.12 116 GLN A CA 1
ATOM 901 C C . GLN A 1 116 ? 29.863 -0.386 -38.077 1.00 62.12 116 GLN A C 1
ATOM 903 O O . GLN A 1 116 ? 30.985 -0.229 -38.549 1.00 62.12 116 GLN A O 1
ATOM 908 N N . GLY A 1 117 ? 29.133 -1.479 -38.331 1.00 57.59 117 GLY A N 1
ATOM 909 C CA . GLY A 1 117 ? 29.553 -2.564 -39.225 1.00 57.59 117 GLY A CA 1
ATOM 910 C C . GLY A 1 117 ? 29.139 -2.388 -40.690 1.00 57.59 117 GLY A C 1
ATOM 911 O O . GLY A 1 117 ? 29.510 -3.214 -41.525 1.00 57.59 117 GLY A O 1
ATOM 912 N N . VAL A 1 118 ? 28.371 -1.345 -41.019 1.00 55.75 118 VAL A N 1
ATOM 913 C CA . VAL A 1 118 ? 27.955 -1.052 -42.396 1.00 55.75 118 VAL A CA 1
ATOM 914 C C . VAL A 1 118 ? 29.019 -0.177 -43.049 1.00 55.75 118 VAL A C 1
ATOM 916 O O . VAL A 1 118 ? 29.100 1.017 -42.783 1.00 55.75 118 VAL A O 1
ATOM 919 N N . ASP A 1 119 ? 29.836 -0.777 -43.915 1.00 57.75 119 ASP A N 1
ATOM 920 C CA . ASP A 1 119 ? 30.698 -0.047 -44.843 1.00 57.75 119 ASP A CA 1
ATOM 921 C C . ASP A 1 119 ? 29.824 0.554 -45.965 1.00 57.75 119 ASP A C 1
ATOM 923 O O . ASP A 1 119 ? 29.296 -0.195 -46.802 1.00 57.75 119 ASP A O 1
ATOM 927 N N . PRO A 1 120 ? 29.646 1.889 -46.025 1.00 56.97 120 PRO A N 1
ATOM 928 C CA . PRO A 1 120 ? 28.796 2.523 -47.031 1.00 56.97 120 PRO A CA 1
ATOM 929 C C . PRO A 1 120 ? 29.289 2.263 -48.460 1.00 56.97 120 PRO A C 1
ATOM 931 O O . PRO A 1 120 ? 28.488 2.266 -49.393 1.00 56.97 120 PRO A O 1
ATOM 934 N N . SER A 1 121 ? 30.588 1.980 -48.638 1.00 58.53 121 SER A N 1
ATOM 935 C CA . SER A 1 121 ? 31.192 1.705 -49.947 1.00 58.53 121 SER A CA 1
ATOM 936 C C . SER A 1 121 ? 30.811 0.337 -50.526 1.00 58.53 121 SER A C 1
ATOM 938 O O . SER A 1 121 ? 30.938 0.125 -51.729 1.00 58.53 121 SER A O 1
ATOM 940 N N . LYS A 1 122 ? 30.284 -0.580 -49.700 1.00 57.06 122 LYS A N 1
ATOM 941 C CA . LYS A 1 122 ? 29.824 -1.917 -50.122 1.00 57.06 122 LYS A CA 1
ATOM 942 C C . LYS A 1 122 ? 28.314 -2.009 -50.344 1.00 57.06 122 LYS A C 1
ATOM 944 O O . LYS A 1 122 ? 27.814 -3.075 -50.691 1.00 57.06 122 LYS A O 1
ATOM 949 N N . SER A 1 123 ? 27.587 -0.914 -50.121 1.00 57.31 123 SER A N 1
ATOM 950 C CA . SER A 1 123 ? 26.118 -0.907 -50.088 1.00 57.31 123 SER A CA 1
ATOM 951 C C . SER A 1 123 ? 25.465 -0.602 -51.444 1.00 57.31 123 SER A C 1
ATOM 953 O O . SER A 1 1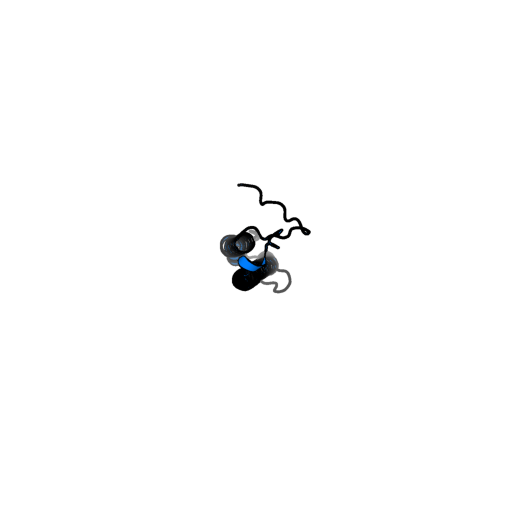23 ? 24.259 -0.777 -51.589 1.00 57.31 123 SER A O 1
ATOM 955 N N . PHE A 1 124 ? 26.244 -0.199 -52.453 1.00 53.41 124 PHE A N 1
ATOM 956 C CA . PHE A 1 124 ? 25.759 0.019 -53.816 1.00 53.41 124 PHE A CA 1
ATOM 957 C C . PHE A 1 124 ? 26.603 -0.803 -54.798 1.00 53.41 124 PHE A C 1
ATOM 959 O O . PHE A 1 124 ? 27.808 -0.562 -54.890 1.00 53.41 124 PHE A O 1
ATOM 966 N N . PRO A 1 125 ? 26.020 -1.750 -55.560 1.00 53.59 125 PRO A N 1
ATOM 967 C CA . PRO A 1 125 ? 26.695 -2.279 -56.732 1.00 53.59 125 PRO A CA 1
ATOM 968 C C . PRO A 1 125 ? 26.827 -1.117 -57.716 1.00 53.59 125 PRO A C 1
ATOM 970 O O . PRO A 1 125 ? 25.824 -0.587 -58.197 1.00 53.59 125 PRO A O 1
ATOM 973 N N . SER A 1 126 ? 28.054 -0.678 -57.983 1.00 53.91 126 SER A N 1
ATOM 974 C CA . SER A 1 126 ? 28.324 0.230 -59.092 1.00 53.91 126 SER A CA 1
ATOM 975 C C . SER A 1 126 ? 27.867 -0.461 -60.376 1.00 53.91 126 SER A C 1
ATOM 977 O O . SER A 1 126 ? 28.498 -1.428 -60.802 1.00 53.91 126 SER A O 1
ATOM 979 N N . TYR A 1 127 ? 26.758 -0.005 -60.960 1.00 49.78 127 TYR A N 1
ATOM 980 C CA . TYR A 1 127 ? 26.404 -0.363 -62.329 1.00 49.78 127 TYR A CA 1
ATOM 981 C C . TYR A 1 127 ? 27.508 0.199 -63.233 1.00 49.78 127 TYR A C 1
ATOM 983 O O . TYR A 1 127 ? 27.642 1.418 -63.355 1.00 49.78 127 TYR A O 1
ATOM 991 N N . GLN A 1 128 ? 28.341 -0.699 -63.764 1.00 44.69 128 GLN A N 1
ATOM 992 C CA . GLN A 1 128 ? 29.187 -0.445 -64.929 1.00 44.69 128 GLN A CA 1
ATOM 993 C C . GLN A 1 128 ? 28.368 -0.638 -66.201 1.00 44.69 128 GLN A C 1
ATOM 995 O O . GLN A 1 128 ? 27.493 -1.536 -66.198 1.00 44.69 128 GLN A O 1
#

Radius of gyration: 28.23 Å; chains: 1; bounding box: 56×27×98 Å